Protein AF-V9HCI9-F1 (afdb_monomer)

Radius of gyration: 17.66 Å; Cα contacts (8 Å, |Δi|>4): 69; chains: 1; bounding box: 39×32×56 Å

Foldseek 3Di:
DVVVCVVVPDDDDDDDLVCLQPVCQVVCVVVVNDDDDDLDQQ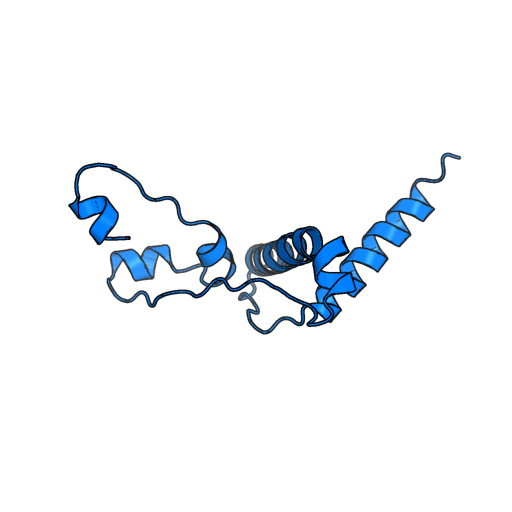DLPDPVCCVPCRVVLSVQLSVVSVVCVVVVHHGDPVDHSVVSVVVVCVVVVVVVVVPPDD

Secondary structure (DSSP, 8-state):
-HHHHHTTS-S-----GGGGT-TTHHHHHHTT-------PPP--S-HHHHHHHHHHHHHHHHHHHHHHHHTTPPP-TT--HHHHHHHHHHHHHHHHHHT---

Mean predicted aligned error: 5.25 Å

InterPro domains:
  IPR013785 Aldolase-type TIM barrel [G3DSA:3.20.20.70] (1-67)

Structure (mmCIF, N/CA/C/O backbone):
data_AF-V9HCI9-F1
#
_entry.id   AF-V9HCI9-F1
#
loop_
_atom_site.group_PDB
_atom_site.id
_atom_site.type_symbol
_atom_site.label_atom_id
_atom_site.label_alt_id
_atom_site.label_comp_id
_atom_site.label_asym_id
_atom_site.label_entity_id
_atom_site.label_seq_id
_atom_site.pdbx_PDB_ins_code
_atom_site.Cartn_x
_atom_site.Cartn_y
_atom_site.Cartn_z
_atom_site.occupancy
_atom_site.B_iso_or_equiv
_atom_site.auth_seq_id
_atom_site.auth_comp_id
_atom_site.auth_asym_id
_atom_site.auth_atom_id
_atom_site.pdbx_PDB_model_num
ATOM 1 N N . MET A 1 1 ? -11.222 7.111 12.583 1.00 81.06 1 MET A N 1
ATOM 2 C CA . MET A 1 1 ? -12.373 6.706 11.740 1.00 81.06 1 MET A CA 1
ATOM 3 C C . MET A 1 1 ? -13.656 6.894 12.519 1.00 81.06 1 MET A C 1
ATOM 5 O O . MET A 1 1 ? -14.516 7.622 12.050 1.00 81.06 1 MET A O 1
ATOM 9 N N . GLU A 1 2 ? -13.745 6.297 13.707 1.00 82.75 2 GLU A N 1
ATOM 10 C CA . GLU A 1 2 ? -14.876 6.462 14.629 1.00 82.75 2 GLU A CA 1
ATOM 11 C C . GLU A 1 2 ? -15.190 7.932 14.918 1.00 82.75 2 GLU A C 1
ATOM 13 O O . GLU A 1 2 ? -16.342 8.323 14.791 1.00 82.75 2 GLU A O 1
ATOM 18 N N . ASP A 1 3 ? -14.175 8.771 15.148 1.00 87.00 3 ASP A N 1
ATOM 19 C CA . ASP A 1 3 ? -14.370 10.220 15.340 1.00 87.00 3 ASP A CA 1
ATOM 20 C C . ASP A 1 3 ? -15.046 10.918 14.149 1.00 87.00 3 ASP A C 1
ATOM 22 O O . ASP A 1 3 ? -15.794 11.880 14.304 1.00 87.00 3 ASP A O 1
ATOM 26 N N . ALA A 1 4 ? -14.781 10.442 12.931 1.00 86.25 4 ALA A N 1
ATOM 27 C CA . ALA A 1 4 ? -15.354 11.028 11.726 1.00 86.25 4 ALA A CA 1
ATOM 28 C C . ALA A 1 4 ? -16.846 10.671 11.606 1.00 86.25 4 ALA A C 1
ATOM 30 O O . ALA A 1 4 ? -17.653 11.536 11.269 1.00 86.25 4 ALA A O 1
ATOM 31 N N . LEU A 1 5 ? -17.207 9.431 11.954 1.00 86.88 5 LEU A N 1
ATOM 32 C CA . LEU A 1 5 ? -18.594 8.959 12.009 1.00 86.88 5 LEU A CA 1
ATOM 33 C C . LEU A 1 5 ? -19.369 9.616 13.162 1.00 86.88 5 LEU A C 1
ATOM 35 O O . LEU A 1 5 ? -20.497 10.062 12.971 1.00 86.88 5 LEU A O 1
ATOM 39 N N . SER A 1 6 ? -18.758 9.740 14.344 1.00 88.94 6 SER A N 1
ATOM 40 C CA . SER A 1 6 ? -19.401 10.345 15.519 1.00 88.94 6 SER A CA 1
ATOM 41 C C . SER A 1 6 ? -19.680 11.839 15.345 1.00 88.94 6 SER A C 1
ATOM 43 O O . SER A 1 6 ? -20.586 12.371 15.982 1.00 88.94 6 SER A O 1
ATOM 45 N N . SER A 1 7 ? -18.955 12.510 14.442 1.00 91.12 7 SER A N 1
ATOM 46 C CA . SER A 1 7 ? -19.185 13.918 14.114 1.00 91.12 7 SER A CA 1
ATOM 47 C C . SER A 1 7 ? -20.521 14.192 13.404 1.00 91.12 7 SER A C 1
ATOM 49 O O . SER A 1 7 ? -20.925 15.349 13.326 1.00 91.12 7 SER A O 1
ATOM 51 N N . GLY A 1 8 ? -21.191 13.166 12.859 1.00 89.81 8 GLY A N 1
ATOM 52 C CA . GLY A 1 8 ? -22.475 13.294 12.158 1.00 89.81 8 GLY A CA 1
ATOM 53 C C . GLY A 1 8 ? -22.402 13.906 10.752 1.00 89.81 8 GLY A C 1
ATOM 54 O O . GLY A 1 8 ? -23.437 14.100 10.123 1.00 89.81 8 GLY A O 1
ATOM 55 N N . HIS A 1 9 ? -21.205 14.207 10.237 1.00 91.75 9 HIS A N 1
ATOM 56 C CA . HIS A 1 9 ? -21.027 14.805 8.904 1.00 91.75 9 HIS A CA 1
ATOM 57 C C . HIS A 1 9 ? -20.968 13.781 7.758 1.00 91.75 9 HIS A C 1
ATOM 59 O O . HIS A 1 9 ? -20.932 14.180 6.593 1.00 91.75 9 HIS A O 1
ATOM 65 N N . LEU A 1 10 ? -20.898 12.482 8.062 1.00 91.25 10 LEU A N 1
ATOM 66 C CA . LEU A 1 10 ? -20.815 11.404 7.075 1.00 91.25 10 LEU A CA 1
ATOM 67 C C . LEU A 1 10 ? -21.353 10.083 7.634 1.00 91.25 10 LEU A C 1
ATOM 69 O O . LEU A 1 10 ? -21.141 9.772 8.804 1.00 91.25 10 LEU A O 1
ATOM 73 N N . ASP A 1 11 ? -21.965 9.285 6.759 1.00 89.25 11 ASP A N 1
ATOM 74 C CA . ASP A 1 11 ? -22.554 7.984 7.112 1.00 89.25 11 ASP A CA 1
ATOM 75 C C . ASP A 1 11 ? -21.614 6.797 6.843 1.00 89.25 11 ASP A C 1
ATOM 77 O O . ASP A 1 11 ? -21.809 5.705 7.374 1.00 89.25 11 ASP A O 1
ATOM 81 N N . LEU A 1 12 ? -20.593 6.983 5.995 1.00 88.75 12 LEU A N 1
ATOM 82 C CA . LEU A 1 12 ? -19.710 5.904 5.556 1.00 88.75 12 LEU A CA 1
ATOM 83 C C . LEU A 1 12 ? -18.269 6.377 5.354 1.00 88.75 12 LEU A C 1
ATOM 85 O O . LEU A 1 12 ? -18.009 7.366 4.670 1.00 88.75 12 LEU A O 1
ATOM 89 N N . VAL A 1 13 ? -17.319 5.592 5.870 1.00 88.81 13 VAL A N 1
ATOM 90 C CA . VAL A 1 13 ? -15.888 5.734 5.580 1.00 88.81 13 VAL A CA 1
ATOM 91 C C . VAL A 1 13 ? -15.428 4.541 4.755 1.00 88.81 13 VAL A C 1
ATOM 93 O O . VAL A 1 13 ? -15.461 3.401 5.212 1.00 88.81 13 VAL A O 1
ATOM 96 N N . SER A 1 14 ? -14.963 4.804 3.536 1.00 86.50 14 SER A N 1
ATOM 97 C CA . SER A 1 14 ? -14.314 3.777 2.719 1.00 86.50 14 SER A CA 1
ATOM 98 C C . SER A 1 14 ? -12.863 3.591 3.151 1.00 86.50 14 SER A C 1
ATOM 100 O O . SER A 1 14 ? -12.138 4.560 3.378 1.00 86.50 14 SER A O 1
ATOM 102 N N . VAL A 1 15 ? -12.418 2.339 3.213 1.00 88.44 15 VAL A N 1
ATOM 103 C CA . VAL A 1 15 ? -11.035 1.976 3.533 1.00 88.44 15 VAL A CA 1
ATOM 104 C C . VAL A 1 15 ? -10.456 1.271 2.317 1.00 88.44 15 VAL A C 1
ATOM 106 O O . VAL A 1 15 ? -11.063 0.338 1.807 1.00 88.44 15 VAL A O 1
ATOM 109 N N . ALA A 1 16 ? -9.312 1.740 1.818 1.00 90.06 16 ALA A N 1
ATOM 110 C CA . ALA A 1 16 ? -8.678 1.180 0.624 1.00 90.06 16 ALA A CA 1
ATOM 111 C C . ALA A 1 16 ? -7.425 0.372 0.995 1.00 90.06 16 ALA A C 1
ATOM 113 O O . ALA A 1 16 ? -7.508 -0.811 1.310 1.00 90.06 16 ALA A O 1
ATOM 114 N N . ARG A 1 17 ? -6.254 1.022 1.016 1.00 93.38 17 ARG A N 1
ATOM 115 C CA . ARG A 1 17 ? -4.937 0.386 1.218 1.00 93.38 17 ARG A CA 1
ATOM 116 C C . ARG A 1 17 ? -4.840 -0.562 2.423 1.00 93.38 17 ARG A C 1
ATOM 118 O O . ARG A 1 17 ? -4.211 -1.605 2.256 1.00 93.38 17 ARG A O 1
ATOM 125 N N . PRO A 1 18 ? -5.457 -0.286 3.589 1.00 93.81 18 PRO A N 1
ATOM 126 C CA . PRO A 1 18 ? -5.416 -1.224 4.709 1.00 93.81 18 PRO A CA 1
ATOM 127 C C . PRO A 1 18 ? -5.933 -2.634 4.385 1.00 93.81 18 PRO A C 1
ATOM 129 O O . PRO A 1 18 ? -5.349 -3.596 4.871 1.00 93.81 18 PRO A O 1
ATOM 132 N N . PHE A 1 19 ? -6.931 -2.796 3.506 1.00 93.62 19 PHE A N 1
ATOM 133 C CA . PHE A 1 19 ? -7.423 -4.129 3.119 1.00 93.62 19 PHE A CA 1
ATOM 134 C C . PHE A 1 19 ? -6.415 -4.944 2.308 1.00 93.62 19 PHE A C 1
ATOM 136 O O . PHE A 1 19 ? -6.435 -6.171 2.351 1.00 93.62 19 PHE A O 1
ATOM 143 N N . ALA A 1 20 ? -5.498 -4.281 1.602 1.00 94.88 20 ALA A N 1
ATOM 144 C CA . ALA A 1 20 ? -4.414 -4.966 0.908 1.00 94.88 20 ALA A CA 1
ATOM 145 C C . ALA A 1 20 ? -3.336 -5.493 1.877 1.00 94.88 20 ALA A C 1
ATOM 147 O O . ALA A 1 20 ? -2.485 -6.272 1.465 1.00 94.88 20 ALA A O 1
ATOM 148 N N . LEU A 1 21 ? -3.350 -5.078 3.150 1.00 95.06 21 LEU A N 1
ATOM 149 C CA . LEU A 1 21 ? -2.401 -5.515 4.182 1.00 95.06 21 LEU A CA 1
ATOM 150 C C . LEU A 1 21 ? -3.049 -6.412 5.238 1.00 95.06 21 LEU A C 1
ATOM 152 O O . LEU A 1 21 ? -2.411 -7.340 5.729 1.00 95.06 21 LEU A O 1
ATOM 156 N N . VAL A 1 22 ? -4.307 -6.134 5.579 1.00 95.25 22 VAL A N 1
ATOM 157 C CA . VAL A 1 22 ? -5.097 -6.848 6.583 1.00 95.25 22 VAL A CA 1
ATOM 158 C C . VAL A 1 22 ? -6.439 -7.225 5.943 1.00 95.25 22 VAL A C 1
ATOM 160 O O . VAL A 1 22 ? -7.391 -6.449 6.005 1.00 95.25 22 VAL A O 1
ATOM 163 N N . PRO A 1 23 ? -6.542 -8.403 5.300 1.00 94.25 23 PRO A N 1
ATOM 164 C CA . PRO A 1 23 ? -7.764 -8.804 4.596 1.00 94.25 23 PRO A CA 1
ATOM 165 C C . PRO A 1 23 ? -8.968 -8.959 5.538 1.00 94.25 23 PRO A C 1
ATOM 167 O O . PRO A 1 23 ? -10.100 -8.685 5.157 1.00 94.25 23 PRO A O 1
ATOM 170 N N . ASP A 1 24 ? -8.705 -9.337 6.791 1.00 94.56 24 ASP A N 1
ATOM 171 C CA . ASP A 1 24 ? -9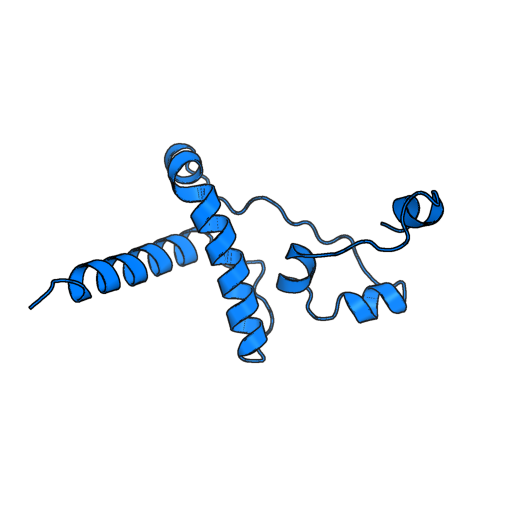.698 -9.540 7.854 1.00 94.56 24 ASP A CA 1
ATOM 172 C C . ASP A 1 24 ? -10.084 -8.240 8.597 1.00 94.56 24 ASP A C 1
ATOM 174 O O . ASP A 1 24 ? -10.757 -8.264 9.626 1.00 94.56 24 ASP A O 1
ATOM 178 N N . LEU A 1 25 ? -9.656 -7.074 8.096 1.00 93.94 25 LEU A N 1
ATOM 179 C CA . LEU A 1 25 ? -9.820 -5.798 8.797 1.00 93.94 25 LEU A CA 1
ATOM 180 C C . LEU A 1 25 ? -11.286 -5.476 9.118 1.00 93.94 25 LEU A C 1
ATOM 182 O O . LEU A 1 25 ? -11.563 -4.915 10.171 1.00 93.94 25 LEU A O 1
ATOM 186 N N . ALA A 1 26 ? -12.227 -5.856 8.250 1.00 91.31 26 ALA A N 1
ATOM 187 C CA . ALA A 1 26 ? -13.652 -5.626 8.484 1.00 91.31 26 ALA A CA 1
ATOM 188 C C . ALA A 1 26 ? -14.152 -6.338 9.753 1.00 91.31 26 ALA A C 1
ATOM 190 O O . ALA A 1 26 ? -14.826 -5.722 10.578 1.00 91.31 26 ALA A O 1
ATOM 191 N N . ASN A 1 27 ? -13.760 -7.600 9.947 1.00 94.44 27 ASN A N 1
ATOM 192 C CA . ASN A 1 27 ? -14.131 -8.369 11.133 1.00 94.44 27 ASN A CA 1
ATOM 193 C C . ASN A 1 27 ? -13.453 -7.802 12.386 1.00 94.44 27 ASN A C 1
ATOM 195 O O . ASN A 1 27 ? -14.074 -7.711 13.442 1.00 94.44 27 ASN A O 1
ATOM 199 N N . GLN A 1 28 ? -12.198 -7.359 12.275 1.00 94.62 28 GLN A N 1
ATOM 200 C CA . GLN A 1 28 ? -11.495 -6.711 13.387 1.00 94.62 28 GLN A CA 1
ATOM 201 C C . GLN A 1 28 ? -12.140 -5.381 13.793 1.00 94.62 28 GLN A C 1
ATOM 203 O O . GLN A 1 28 ? -12.238 -5.092 14.984 1.00 94.62 28 GLN A O 1
ATOM 208 N N . ILE A 1 29 ? -12.609 -4.584 12.826 1.00 91.50 29 ILE A N 1
ATOM 209 C CA . ILE A 1 29 ? -13.358 -3.349 13.094 1.00 91.50 29 ILE A CA 1
ATOM 210 C C . ILE A 1 29 ? -14.669 -3.683 13.805 1.00 91.50 29 ILE A C 1
ATOM 212 O O . ILE A 1 29 ? -14.951 -3.109 14.852 1.00 91.50 29 ILE A O 1
ATOM 216 N N . GLN A 1 30 ? -15.439 -4.644 13.287 1.00 90.81 30 GLN A N 1
ATOM 217 C CA . GLN A 1 30 ? -16.713 -5.048 13.888 1.00 90.81 30 GLN A CA 1
ATOM 218 C C . GLN A 1 30 ? -16.552 -5.549 15.331 1.00 90.81 30 GLN A C 1
ATOM 220 O O . GLN A 1 30 ? -17.389 -5.259 16.182 1.00 90.81 30 GLN A O 1
ATOM 225 N N . ASN A 1 31 ? -15.469 -6.275 15.610 1.00 94.50 31 ASN A N 1
ATOM 226 C CA . ASN A 1 31 ? -15.174 -6.816 16.935 1.00 94.50 31 ASN A CA 1
ATOM 227 C C . ASN A 1 31 ? -14.464 -5.814 17.863 1.00 94.50 31 ASN A C 1
ATOM 229 O O . ASN A 1 31 ? -14.178 -6.156 19.009 1.00 94.50 31 ASN A O 1
ATOM 233 N N . GLY A 1 32 ? -14.135 -4.606 17.387 1.00 91.25 32 GLY A N 1
ATOM 234 C CA . GLY A 1 32 ? -13.381 -3.610 18.155 1.00 91.25 32 GLY A CA 1
ATOM 235 C C . GLY A 1 32 ? -11.937 -4.024 18.475 1.00 91.25 32 GLY A C 1
ATOM 236 O O . GLY A 1 32 ? -11.346 -3.511 19.419 1.00 91.25 32 GLY A O 1
ATOM 237 N N . THR A 1 33 ? -11.365 -4.969 17.723 1.00 94.00 33 THR A N 1
ATOM 238 C CA . THR A 1 33 ? -10.013 -5.517 17.946 1.00 94.00 33 THR A CA 1
ATOM 239 C C . THR A 1 33 ? -8.974 -5.008 16.950 1.00 94.00 33 THR A C 1
ATOM 241 O O . THR A 1 33 ? -7.811 -5.414 17.011 1.00 94.00 33 THR A O 1
ATOM 244 N N . TYR A 1 34 ? -9.372 -4.138 16.018 1.00 91.50 34 TYR A N 1
ATOM 245 C CA . TYR A 1 34 ? -8.468 -3.608 15.004 1.00 91.50 34 TYR A CA 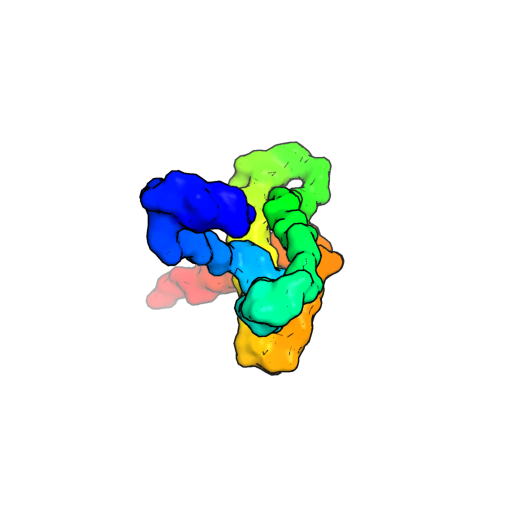1
ATOM 246 C C . TYR A 1 34 ? -7.339 -2.778 15.623 1.00 91.50 34 TYR A C 1
ATOM 248 O O . TYR A 1 34 ? -7.502 -2.086 16.627 1.00 91.50 34 TYR A O 1
ATOM 256 N N . GLN A 1 35 ? -6.182 -2.819 14.971 1.00 89.19 35 GLN A N 1
ATOM 257 C CA . GLN A 1 35 ? -5.077 -1.907 15.245 1.00 89.19 35 GLN A CA 1
ATOM 258 C C . GLN A 1 35 ? -4.906 -0.941 14.076 1.00 89.19 35 GLN A C 1
ATOM 260 O O . GLN A 1 35 ? -5.232 -1.262 12.931 1.00 89.19 35 GLN A O 1
ATOM 265 N N . THR A 1 36 ? -4.371 0.248 14.354 1.00 87.56 36 THR A N 1
ATOM 266 C CA . THR A 1 36 ? -4.060 1.232 13.315 1.00 87.56 36 THR A CA 1
ATOM 267 C C . THR A 1 36 ? -3.070 0.648 12.310 1.00 87.56 36 THR A C 1
ATOM 269 O O . THR A 1 36 ? -1.913 0.382 12.637 1.00 87.56 36 THR A O 1
ATOM 272 N N . VAL A 1 37 ? -3.517 0.486 11.065 1.00 89.00 37 VAL A N 1
ATOM 273 C CA . VAL A 1 37 ? -2.674 0.028 9.957 1.00 89.00 37 VAL A CA 1
ATOM 274 C C . VAL A 1 37 ? -1.982 1.235 9.334 1.00 89.00 37 VAL A C 1
ATOM 276 O O . VAL A 1 37 ? -2.631 2.087 8.728 1.00 89.00 37 VAL A O 1
ATOM 279 N N . GLN A 1 38 ? -0.660 1.304 9.467 1.00 87.94 38 GLN A N 1
ATOM 280 C CA . GLN A 1 38 ? 0.144 2.330 8.805 1.00 87.94 38 GLN A CA 1
ATOM 281 C C . GLN A 1 38 ? 0.336 1.958 7.332 1.00 87.94 38 GLN A C 1
ATOM 283 O O . GLN A 1 38 ? 0.771 0.852 7.009 1.00 87.94 38 GLN A O 1
ATOM 288 N N . THR A 1 39 ? -0.001 2.878 6.430 1.00 87.00 39 THR A N 1
ATOM 289 C CA . THR A 1 39 ? 0.160 2.703 4.978 1.00 87.00 39 THR A CA 1
ATOM 290 C C . THR A 1 39 ? 1.191 3.687 4.458 1.00 87.00 39 THR A C 1
ATOM 292 O O . THR A 1 39 ? 0.875 4.575 3.659 1.00 87.00 39 THR A O 1
ATOM 295 N N . ASP A 1 40 ? 2.411 3.550 4.968 1.00 86.69 40 ASP A N 1
ATOM 296 C CA . ASP A 1 40 ? 3.528 4.401 4.586 1.00 86.69 40 ASP A CA 1
ATOM 297 C C . 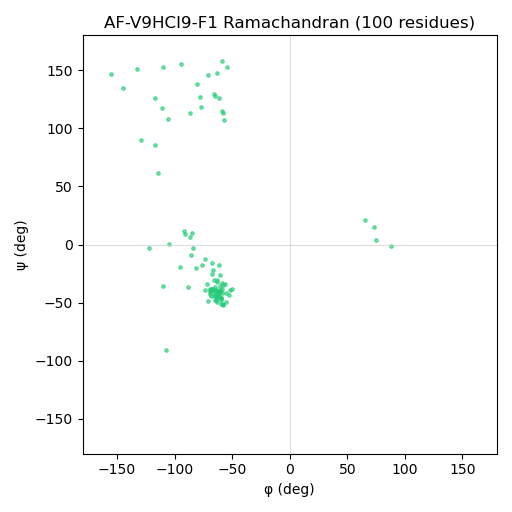ASP A 1 40 ? 3.804 4.323 3.087 1.00 86.69 40 ASP A C 1
ATOM 299 O O . ASP A 1 40 ? 3.446 3.369 2.382 1.00 86.69 40 ASP A O 1
ATOM 303 N N . ARG A 1 41 ? 4.466 5.366 2.590 1.00 89.94 41 ARG A N 1
ATOM 304 C CA . ARG A 1 41 ? 4.866 5.422 1.194 1.00 89.94 41 ARG A CA 1
ATOM 305 C C . ARG A 1 41 ? 5.876 4.316 0.908 1.00 89.94 41 ARG A C 1
ATOM 307 O O . ARG A 1 41 ? 6.914 4.227 1.559 1.00 89.94 41 ARG A O 1
ATOM 314 N N . ILE A 1 42 ? 5.611 3.516 -0.119 1.00 95.06 42 ILE A N 1
ATOM 315 C CA . ILE A 1 42 ? 6.554 2.490 -0.563 1.00 95.06 42 ILE A CA 1
ATOM 316 C C . ILE A 1 42 ? 7.671 3.162 -1.360 1.00 95.06 42 ILE A C 1
ATOM 318 O O . ILE A 1 42 ? 7.424 3.777 -2.398 1.00 95.06 42 ILE A O 1
ATOM 322 N N . GLN A 1 43 ? 8.904 3.050 -0.871 1.00 94.94 43 GLN A N 1
ATOM 323 C CA . GLN A 1 43 ? 10.063 3.739 -1.435 1.00 94.94 43 GLN A CA 1
ATOM 324 C C . GLN A 1 43 ? 11.249 2.796 -1.614 1.00 94.94 43 GLN A C 1
ATOM 326 O O . GLN A 1 43 ? 11.429 1.829 -0.874 1.00 94.94 43 GLN A O 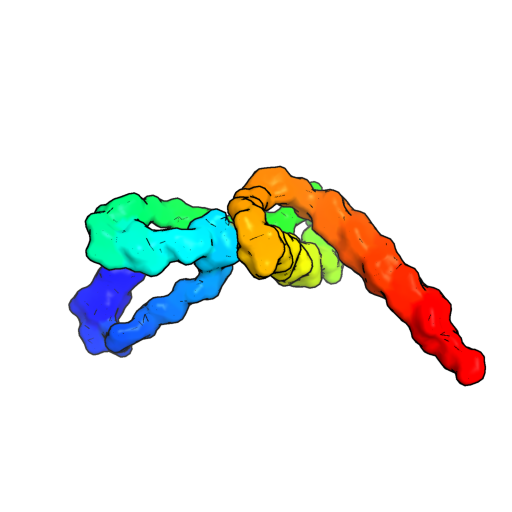1
ATOM 331 N N . THR A 1 44 ? 12.082 3.096 -2.607 1.00 94.81 44 THR A N 1
ATOM 332 C CA . THR A 1 44 ? 13.375 2.432 -2.814 1.00 94.81 44 THR A CA 1
ATOM 333 C C . THR A 1 44 ? 14.477 3.001 -1.924 1.00 94.81 44 THR A C 1
ATOM 335 O O . THR A 1 44 ? 15.495 2.334 -1.729 1.00 94.81 44 THR A O 1
ATOM 338 N N . GLY A 1 45 ? 14.285 4.223 -1.410 1.00 94.88 45 GLY A N 1
ATOM 339 C CA . GLY A 1 45 ? 15.284 4.984 -0.660 1.00 94.88 45 GLY A CA 1
ATOM 340 C C . GLY A 1 45 ? 16.194 5.836 -1.551 1.00 94.88 45 GLY A C 1
ATOM 341 O O . GLY A 1 45 ? 17.046 6.560 -1.041 1.00 94.88 45 GLY A O 1
ATOM 342 N N . VAL A 1 46 ? 16.026 5.786 -2.878 1.00 96.69 46 VAL A N 1
ATOM 343 C CA . VAL A 1 46 ? 16.798 6.589 -3.832 1.00 96.69 46 VAL A CA 1
ATOM 344 C C . VAL A 1 46 ? 15.913 7.703 -4.376 1.00 96.69 46 VAL A C 1
ATOM 346 O O . VAL A 1 46 ? 15.051 7.466 -5.221 1.00 96.69 46 VAL A O 1
ATOM 349 N N . ALA A 1 47 ? 16.176 8.944 -3.959 1.00 96.31 47 ALA A N 1
ATOM 350 C CA . ALA A 1 47 ? 15.325 10.103 -4.255 1.00 96.31 47 ALA A CA 1
ATOM 351 C C . ALA A 1 47 ? 14.990 10.276 -5.749 1.00 96.31 47 ALA A C 1
ATOM 353 O O . ALA A 1 47 ? 13.863 10.613 -6.106 1.00 96.31 47 ALA A O 1
ATOM 354 N N . LEU A 1 48 ? 15.955 10.025 -6.638 1.00 96.56 48 LEU A N 1
ATOM 355 C CA . LEU A 1 48 ? 15.761 10.125 -8.088 1.00 96.56 48 LEU A CA 1
ATOM 356 C C . LEU A 1 48 ? 14.793 9.059 -8.627 1.00 96.56 48 LEU A C 1
ATOM 358 O O . LEU A 1 48 ? 13.961 9.366 -9.482 1.00 96.56 48 LEU A O 1
ATOM 362 N N . VAL A 1 49 ? 14.892 7.830 -8.115 1.00 94.12 49 VAL A N 1
ATOM 363 C CA . VAL A 1 49 ? 14.005 6.714 -8.470 1.00 94.12 49 VAL A CA 1
ATOM 364 C C . VAL A 1 49 ? 12.622 6.955 -7.881 1.00 94.12 49 VAL A C 1
ATOM 366 O O . VAL A 1 49 ? 11.637 6.921 -8.614 1.00 94.12 49 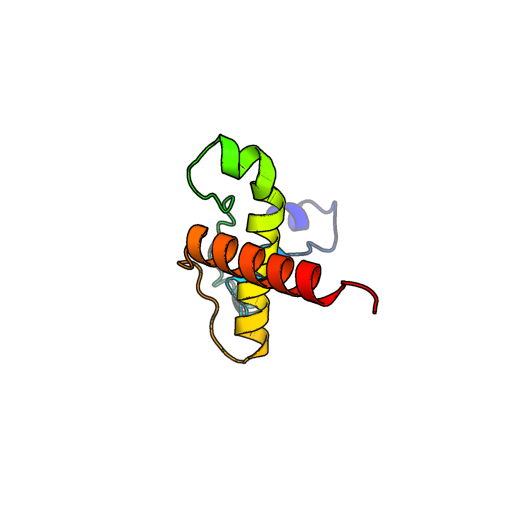VAL A O 1
ATOM 369 N N . ASP A 1 50 ? 12.543 7.308 -6.600 1.00 95.44 50 ASP A N 1
ATOM 370 C CA . ASP A 1 50 ? 11.276 7.565 -5.912 1.00 95.44 50 ASP A CA 1
ATOM 371 C C . ASP A 1 50 ? 10.523 8.757 -6.525 1.00 95.44 50 ASP A C 1
ATOM 373 O O . ASP A 1 50 ? 9.295 8.742 -6.610 1.00 95.44 50 ASP A O 1
ATOM 377 N N . LYS A 1 51 ? 11.237 9.765 -7.046 1.00 95.38 51 LYS A N 1
ATOM 378 C CA . LYS A 1 51 ? 10.630 10.890 -7.773 1.00 95.38 51 LYS A CA 1
ATOM 379 C C . LYS A 1 51 ? 10.058 10.480 -9.132 1.00 95.38 51 LYS A C 1
ATOM 381 O O . LYS A 1 51 ? 9.001 10.975 -9.508 1.00 95.38 51 LYS A O 1
ATOM 386 N N . LYS A 1 52 ? 10.759 9.629 -9.888 1.00 94.69 52 LYS A N 1
ATOM 387 C CA . LYS A 1 52 ? 10.386 9.281 -11.273 1.00 94.69 52 LYS A CA 1
ATOM 388 C C . LYS A 1 52 ? 9.429 8.094 -11.371 1.00 94.69 52 LYS A C 1
ATOM 390 O O . LYS A 1 52 ? 8.567 8.086 -12.239 1.00 94.69 52 LYS A O 1
ATOM 395 N N . ALA A 1 53 ? 9.595 7.100 -10.505 1.00 94.00 53 ALA A N 1
ATOM 396 C CA . ALA A 1 53 ? 8.885 5.826 -10.558 1.00 94.00 53 ALA A CA 1
ATOM 397 C C . ALA A 1 53 ? 8.085 5.523 -9.281 1.00 94.00 53 ALA A C 1
ATOM 399 O O . ALA A 1 53 ? 7.382 4.519 -9.243 1.00 94.00 53 ALA A O 1
ATOM 400 N N . GLY A 1 54 ? 8.146 6.371 -8.245 1.00 93.88 54 GLY A N 1
ATOM 401 C CA . GLY A 1 54 ? 7.556 6.075 -6.934 1.00 93.88 54 GLY A CA 1
ATOM 402 C C . GLY A 1 54 ? 6.050 5.809 -6.959 1.00 93.88 54 GLY A C 1
ATOM 403 O O . GLY A 1 54 ? 5.598 4.863 -6.328 1.00 93.88 54 GLY A O 1
ATOM 404 N N . ALA A 1 55 ? 5.271 6.576 -7.729 1.00 93.75 55 ALA A N 1
ATOM 405 C CA . ALA A 1 55 ? 3.822 6.359 -7.822 1.00 93.75 55 ALA A CA 1
ATOM 406 C C . ALA A 1 55 ? 3.477 4.990 -8.439 1.00 93.75 55 ALA A C 1
ATOM 408 O O . ALA A 1 55 ? 2.628 4.258 -7.935 1.00 93.75 55 ALA A O 1
ATOM 409 N N . MET A 1 56 ? 4.180 4.628 -9.514 1.00 94.75 56 MET A N 1
ATOM 410 C CA . MET A 1 56 ? 4.022 3.343 -10.191 1.00 94.75 56 MET A CA 1
ATOM 411 C C . MET A 1 56 ? 4.536 2.188 -9.318 1.00 94.75 56 MET A C 1
ATOM 413 O O . MET A 1 56 ? 3.892 1.143 -9.254 1.00 94.75 56 MET A O 1
ATOM 417 N N . LEU A 1 57 ? 5.638 2.378 -8.595 1.00 96.06 57 LEU A N 1
ATOM 418 C CA . LEU A 1 57 ? 6.146 1.416 -7.621 1.00 96.06 57 LEU A CA 1
ATOM 419 C C . LEU A 1 57 ? 5.131 1.146 -6.507 1.00 96.06 57 LEU A C 1
ATOM 421 O O . LEU A 1 57 ? 4.812 -0.008 -6.244 1.00 96.06 57 LEU A O 1
ATOM 425 N N . GLU A 1 58 ? 4.606 2.195 -5.879 1.00 95.31 58 GLU A N 1
ATOM 426 C CA . GLU A 1 58 ? 3.632 2.084 -4.794 1.00 95.31 58 GLU A CA 1
ATOM 427 C C . GLU A 1 58 ? 2.367 1.352 -5.258 1.00 95.31 58 GLU A C 1
ATOM 429 O O . GLU A 1 58 ? 1.930 0.400 -4.613 1.00 95.31 58 GLU A O 1
ATOM 434 N N . MET A 1 59 ? 1.837 1.715 -6.430 1.00 94.69 59 MET A N 1
ATOM 435 C CA . MET A 1 59 ? 0.690 1.039 -7.040 1.00 94.69 59 MET A CA 1
ATOM 436 C C . MET A 1 59 ? 0.956 -0.458 -7.275 1.00 94.69 59 MET A C 1
ATOM 438 O O . MET A 1 59 ? 0.176 -1.297 -6.828 1.00 94.69 59 MET A O 1
ATOM 442 N N . ASN A 1 60 ? 2.066 -0.814 -7.934 1.00 95.50 60 ASN A N 1
ATOM 443 C CA . ASN A 1 60 ? 2.404 -2.217 -8.216 1.00 95.50 60 ASN A CA 1
ATOM 444 C C . ASN A 1 60 ? 2.694 -3.024 -6.952 1.00 95.50 60 ASN A C 1
ATOM 446 O O . ASN A 1 60 ? 2.414 -4.223 -6.900 1.00 95.50 60 ASN A O 1
ATOM 450 N N . TRP A 1 61 ? 3.222 -2.377 -5.915 1.00 97.19 61 TRP A N 1
ATOM 451 C CA . TRP A 1 61 ? 3.465 -3.026 -4.638 1.00 97.19 61 TRP A CA 1
ATOM 452 C C . TRP A 1 61 ? 2.145 -3.445 -3.987 1.00 97.19 61 TRP A C 1
ATOM 454 O O . TRP A 1 61 ? 2.003 -4.612 -3.629 1.00 97.19 61 TRP A O 1
ATOM 464 N N . TYR A 1 62 ? 1.146 -2.555 -3.928 1.00 96.50 62 TYR A N 1
ATOM 465 C CA . TYR A 1 62 ? -0.181 -2.902 -3.403 1.00 96.50 62 TYR A CA 1
ATOM 466 C C . TYR A 1 62 ? -0.920 -3.909 -4.293 1.00 96.50 62 TYR A C 1
ATOM 468 O O . TYR A 1 62 ? -1.526 -4.838 -3.764 1.00 96.50 62 TYR A O 1
ATOM 476 N N . MET A 1 63 ? -0.812 -3.801 -5.622 1.00 95.31 63 MET A N 1
ATOM 477 C CA . MET A 1 63 ? -1.368 -4.816 -6.530 1.00 95.31 63 MET A CA 1
ATOM 478 C C . MET A 1 63 ? -0.741 -6.193 -6.305 1.00 95.31 63 MET A C 1
ATOM 480 O O . MET A 1 63 ? -1.446 -7.192 -6.352 1.00 95.31 63 MET A O 1
ATOM 484 N N . THR A 1 64 ? 0.554 -6.264 -5.980 1.00 96.31 64 THR A N 1
ATOM 485 C CA . THR A 1 64 ? 1.201 -7.538 -5.633 1.00 96.31 64 THR A CA 1
ATOM 486 C C . THR A 1 64 ? 0.617 -8.132 -4.3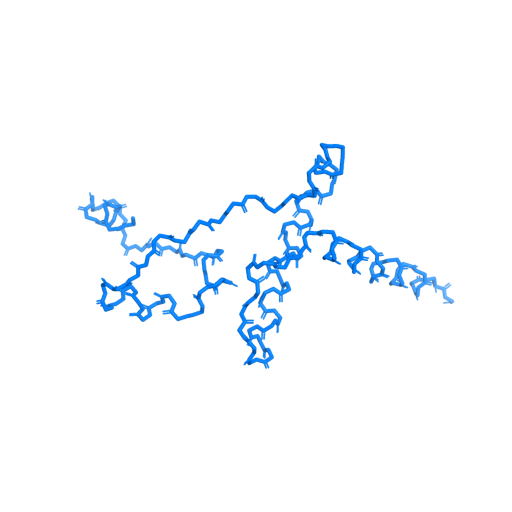49 1.00 96.31 64 THR A C 1
ATOM 488 O O . THR A 1 64 ? 0.445 -9.344 -4.268 1.00 96.31 64 THR A O 1
ATOM 491 N N . GLN A 1 65 ? 0.267 -7.307 -3.356 1.00 96.75 65 GLN A N 1
ATOM 492 C CA . GLN A 1 65 ? -0.431 -7.801 -2.163 1.00 96.75 65 GLN A CA 1
ATOM 493 C C . GLN A 1 65 ? -1.824 -8.336 -2.509 1.00 96.75 65 GLN A C 1
ATOM 495 O O . GLN A 1 65 ? -2.204 -9.408 -2.050 1.00 96.75 65 GLN A O 1
ATOM 500 N N . MET A 1 66 ? -2.562 -7.624 -3.363 1.00 96.12 66 MET A N 1
ATOM 501 C CA . MET A 1 66 ? -3.882 -8.056 -3.831 1.00 96.12 66 MET A CA 1
ATOM 502 C C . MET A 1 66 ? -3.812 -9.359 -4.637 1.00 96.12 66 MET A C 1
ATOM 504 O O . MET A 1 66 ? -4.658 -10.227 -4.451 1.00 96.12 66 MET A O 1
ATOM 508 N N . ASP A 1 67 ? -2.788 -9.534 -5.474 1.00 96.50 67 ASP A N 1
ATOM 509 C CA . ASP A 1 67 ? -2.538 -10.776 -6.214 1.00 96.50 67 ASP A CA 1
ATOM 510 C C . ASP A 1 67 ? -2.249 -11.953 -5.264 1.00 96.50 67 ASP A C 1
ATOM 512 O O . ASP A 1 67 ? -2.798 -13.042 -5.431 1.00 96.50 67 ASP A O 1
ATOM 516 N N . LEU A 1 68 ? -1.468 -11.731 -4.197 1.00 97.31 68 LEU A N 1
ATOM 517 C CA . LEU A 1 68 ? -1.269 -12.740 -3.148 1.00 97.31 68 LEU A CA 1
ATOM 518 C C . LEU A 1 68 ? -2.598 -13.135 -2.490 1.00 97.31 68 LEU A C 1
ATOM 520 O O . LEU A 1 68 ? -2.884 -14.329 -2.389 1.00 97.31 68 LEU A O 1
ATOM 524 N N . ILE A 1 69 ? -3.422 -12.154 -2.109 1.00 96.94 69 ILE A N 1
ATOM 525 C CA . ILE A 1 69 ? -4.750 -12.396 -1.522 1.00 96.94 69 ILE A CA 1
ATOM 526 C C . ILE A 1 69 ? -5.635 -13.186 -2.495 1.00 96.94 69 ILE A C 1
ATOM 528 O O . ILE A 1 69 ? -6.250 -14.174 -2.098 1.00 96.94 69 ILE A O 1
ATOM 532 N N . GLY A 1 70 ? -5.663 -12.803 -3.776 1.00 96.62 70 GLY A N 1
ATOM 533 C CA . GLY A 1 70 ? -6.433 -13.490 -4.818 1.00 96.62 70 GLY A CA 1
ATOM 534 C C . GLY A 1 70 ? -6.014 -14.949 -5.028 1.00 96.62 70 GLY A C 1
ATOM 535 O O . GLY A 1 70 ? -6.834 -15.782 -5.401 1.00 96.62 70 GLY A O 1
ATOM 536 N N . GLN A 1 71 ? -4.760 -15.285 -4.719 1.00 97.38 71 GLN A N 1
ATOM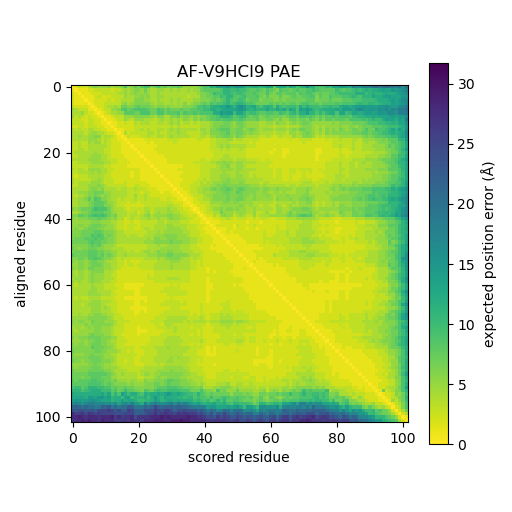 537 C CA . GLN A 1 71 ? -4.235 -16.655 -4.725 1.00 97.38 71 GLN A CA 1
ATOM 538 C C . GLN A 1 71 ? -4.467 -17.410 -3.400 1.00 97.38 71 GLN A C 1
ATOM 540 O O . GLN A 1 71 ? -3.927 -18.502 -3.219 1.00 97.38 71 GLN A O 1
ATOM 545 N N . GLY A 1 72 ? -5.211 -16.837 -2.449 1.00 96.56 72 GLY A N 1
ATOM 546 C CA . GLY A 1 72 ? -5.434 -17.411 -1.118 1.00 96.56 72 GLY A CA 1
ATOM 547 C C . GLY A 1 72 ? -4.219 -17.326 -0.187 1.00 96.56 72 GLY A C 1
ATOM 548 O O . GLY A 1 72 ? -4.170 -18.019 0.829 1.00 96.56 72 GLY A O 1
ATOM 549 N N . LYS A 1 73 ? -3.215 -16.508 -0.525 1.00 96.94 73 LYS A N 1
ATOM 550 C CA . LYS A 1 73 ? -2.019 -16.288 0.298 1.00 96.94 73 LYS A CA 1
ATOM 551 C C . LYS A 1 73 ? -2.206 -15.062 1.184 1.00 96.94 73 LYS A C 1
ATOM 553 O O . LYS A 1 73 ? -2.942 -14.136 0.859 1.00 96.94 73 LYS A O 1
ATOM 558 N N . GLN A 1 74 ? -1.477 -15.035 2.295 1.00 96.62 74 GLN A N 1
ATOM 559 C CA . GLN A 1 74 ? -1.415 -13.848 3.142 1.00 96.62 74 GLN A CA 1
ATOM 560 C C . GLN A 1 74 ? -0.614 -12.730 2.454 1.00 96.62 74 GLN A C 1
ATOM 562 O O . GLN A 1 74 ? 0.378 -13.029 1.772 1.00 96.62 74 GLN A O 1
ATOM 567 N N . PRO A 1 75 ? -0.984 -11.452 2.656 1.00 96.38 75 PRO A N 1
ATOM 568 C CA . PRO A 1 75 ? -0.146 -10.330 2.263 1.00 96.38 75 PRO A CA 1
ATOM 569 C C . PRO A 1 75 ? 1.254 -10.436 2.868 1.00 96.38 75 PRO A C 1
ATOM 571 O O . PRO A 1 75 ? 1.462 -10.980 3.954 1.00 96.38 75 PRO A O 1
ATOM 574 N N . ASN A 1 76 ? 2.227 -9.850 2.185 1.00 95.94 76 ASN A N 1
ATOM 575 C CA . ASN A 1 76 ? 3.591 -9.688 2.654 1.00 95.94 76 ASN A CA 1
ATOM 576 C C . ASN A 1 76 ? 3.941 -8.195 2.792 1.00 95.94 76 ASN A C 1
ATOM 578 O O . ASN A 1 76 ? 4.556 -7.620 1.887 1.00 95.94 76 ASN A O 1
ATOM 582 N N . PRO A 1 77 ? 3.627 -7.561 3.939 1.00 92.94 77 PRO A N 1
ATOM 583 C CA . PRO A 1 77 ? 3.967 -6.161 4.194 1.00 92.94 77 PRO A CA 1
ATOM 584 C C . PRO A 1 77 ? 5.474 -5.867 4.188 1.00 92.94 77 PRO A C 1
ATOM 586 O O . PRO A 1 77 ? 5.884 -4.723 4.037 1.00 92.94 77 PRO A O 1
ATOM 589 N N . LYS A 1 78 ? 6.318 -6.899 4.326 1.00 93.44 78 LYS A N 1
ATOM 590 C CA . LYS A 1 78 ? 7.786 -6.792 4.287 1.00 93.44 78 LYS A CA 1
ATOM 591 C C . LYS A 1 78 ? 8.352 -6.995 2.878 1.00 93.44 78 LYS A C 1
ATOM 593 O O . LYS A 1 78 ? 9.559 -7.180 2.708 1.00 93.44 78 LYS A O 1
ATOM 598 N N . LEU A 1 79 ? 7.495 -7.005 1.855 1.00 94.50 79 LEU A N 1
ATOM 599 C CA . LEU A 1 79 ? 7.921 -7.154 0.474 1.00 94.50 79 LEU A CA 1
ATOM 600 C C . LEU A 1 79 ? 8.829 -5.986 0.074 1.00 94.50 79 LEU A C 1
ATOM 602 O O . LEU A 1 79 ? 8.475 -4.817 0.196 1.00 94.50 79 LEU A O 1
ATOM 606 N N . SER A 1 80 ? 10.012 -6.312 -0.437 1.00 96.12 80 SER A N 1
ATOM 607 C CA . SER A 1 80 ? 10.991 -5.306 -0.844 1.00 96.12 80 SER A CA 1
ATOM 608 C C . SER A 1 80 ? 10.492 -4.483 -2.034 1.00 96.12 80 SER A C 1
ATOM 610 O O . SER A 1 80 ? 10.144 -5.036 -3.080 1.00 96.12 80 SER A O 1
ATOM 612 N N . ALA A 1 81 ? 10.558 -3.158 -1.900 1.00 95.25 81 ALA A 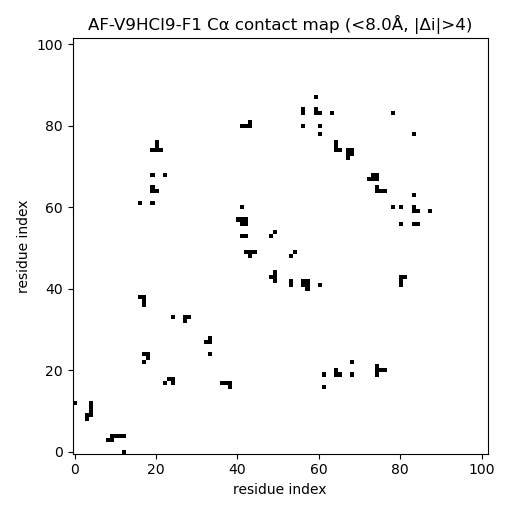N 1
ATOM 613 C CA . ALA A 1 81 ? 10.270 -2.209 -2.971 1.00 95.25 81 ALA A CA 1
ATOM 614 C C . ALA A 1 81 ? 11.130 -2.463 -4.226 1.00 95.25 81 ALA A C 1
ATOM 616 O O . ALA A 1 81 ? 10.616 -2.485 -5.341 1.00 95.25 81 ALA A O 1
ATOM 617 N N . TRP A 1 82 ? 12.421 -2.761 -4.049 1.00 96.44 82 TRP A N 1
ATOM 618 C CA . TRP A 1 82 ? 13.330 -3.085 -5.154 1.00 96.44 82 TRP A CA 1
ATOM 619 C C . TRP A 1 82 ? 12.910 -4.336 -5.925 1.00 96.44 82 TRP A C 1
ATOM 621 O O . TRP A 1 82 ? 12.978 -4.347 -7.153 1.00 96.44 82 TRP A O 1
ATOM 631 N N . LYS A 1 83 ? 12.433 -5.376 -5.227 1.00 96.00 83 LYS A N 1
ATOM 632 C CA . LYS A 1 83 ? 11.946 -6.601 -5.882 1.00 96.00 83 LYS A CA 1
ATOM 633 C C . LYS A 1 83 ? 10.740 -6.310 -6.773 1.00 96.00 83 LYS A C 1
ATOM 635 O O . LYS A 1 83 ? 10.701 -6.782 -7.906 1.00 96.00 83 LYS A O 1
ATOM 640 N N . VAL A 1 84 ? 9.791 -5.512 -6.284 1.00 95.69 84 VAL A N 1
ATOM 641 C CA . VAL A 1 84 ? 8.606 -5.112 -7.060 1.00 95.69 84 VAL A CA 1
ATOM 642 C C . VAL A 1 84 ? 8.995 -4.231 -8.244 1.00 95.69 84 VAL A C 1
ATOM 644 O O . VAL A 1 84 ? 8.528 -4.472 -9.356 1.00 95.69 84 VAL A O 1
ATOM 647 N N . LEU A 1 85 ? 9.884 -3.255 -8.039 1.00 95.00 85 LEU A N 1
ATOM 648 C CA . LEU A 1 85 ? 10.347 -2.374 -9.109 1.00 95.00 85 LEU A CA 1
ATOM 649 C C . LEU A 1 85 ? 10.989 -3.173 -10.249 1.00 95.00 85 LEU A C 1
ATOM 651 O O . LEU A 1 85 ? 10.596 -3.019 -11.402 1.00 95.00 85 LEU A O 1
ATOM 655 N N . LEU A 1 86 ? 11.934 -4.061 -9.925 1.00 95.00 86 LEU A N 1
ATOM 656 C CA . LEU A 1 86 ? 12.626 -4.892 -10.913 1.00 95.00 86 LEU A CA 1
ATOM 657 C C . LEU A 1 86 ? 11.667 -5.835 -11.642 1.00 95.00 86 LEU A C 1
ATOM 659 O O . LEU A 1 86 ? 11.723 -5.917 -12.867 1.00 95.00 86 LEU A O 1
ATOM 663 N N . LYS A 1 87 ? 10.762 -6.502 -10.908 1.00 93.44 87 LYS A N 1
ATOM 664 C CA . LYS A 1 87 ? 9.720 -7.353 -11.502 1.00 93.44 87 LYS A CA 1
ATOM 665 C C . LYS A 1 87 ? 8.903 -6.563 -12.520 1.00 93.44 87 LYS A C 1
ATOM 667 O O . LYS A 1 87 ? 8.759 -6.992 -13.659 1.00 93.44 87 LYS A O 1
ATOM 672 N N . THR A 1 88 ? 8.442 -5.379 -12.131 1.00 91.88 88 THR A N 1
ATOM 673 C CA . THR A 1 88 ? 7.564 -4.594 -12.995 1.00 91.88 88 THR A CA 1
ATOM 674 C C . THR A 1 88 ? 8.296 -4.049 -14.224 1.00 91.88 88 THR A C 1
ATOM 676 O O . THR A 1 88 ? 7.751 -4.056 -15.325 1.00 91.88 88 THR A O 1
ATOM 679 N N . LEU A 1 89 ? 9.551 -3.609 -14.075 1.00 92.06 89 LEU A N 1
ATOM 680 C CA . LEU A 1 89 ? 10.380 -3.199 -15.214 1.00 92.06 89 LEU A CA 1
ATOM 681 C C . LEU A 1 89 ? 10.601 -4.355 -16.198 1.00 92.06 89 LEU A C 1
ATOM 683 O O . LEU A 1 89 ? 10.563 -4.147 -17.408 1.00 92.06 89 LEU A O 1
ATOM 687 N N . TRP A 1 90 ? 10.796 -5.571 -15.688 1.00 92.38 90 TRP A N 1
ATOM 688 C CA . TRP A 1 90 ? 10.988 -6.766 -16.504 1.00 92.38 90 TRP A CA 1
ATOM 689 C C . TRP A 1 90 ? 9.719 -7.169 -17.263 1.00 92.38 90 TRP A C 1
ATOM 691 O O . TRP A 1 90 ? 9.781 -7.472 -18.454 1.00 92.38 90 TRP A O 1
ATOM 701 N N . GLU A 1 91 ? 8.566 -7.150 -16.597 1.00 89.25 91 GLU A N 1
ATOM 702 C CA . GLU A 1 91 ? 7.264 -7.460 -17.200 1.00 89.25 91 GLU A CA 1
ATOM 703 C C . GLU A 1 91 ? 6.892 -6.443 -18.284 1.00 89.25 91 GLU A C 1
ATOM 705 O O . GLU A 1 91 ? 6.590 -6.828 -19.416 1.00 89.25 91 GLU A O 1
ATOM 710 N N . ASN A 1 92 ? 7.026 -5.150 -17.985 1.00 87.19 92 ASN A N 1
ATOM 711 C CA . ASN A 1 92 ? 6.761 -4.085 -18.951 1.00 87.19 92 ASN A CA 1
ATOM 712 C C . ASN A 1 92 ? 7.770 -4.089 -20.108 1.00 87.19 92 ASN A C 1
ATOM 714 O O . ASN A 1 92 ? 7.389 -3.873 -21.257 1.00 87.19 92 ASN A O 1
ATOM 718 N N . GLY A 1 93 ? 9.048 -4.369 -19.832 1.00 88.00 93 GLY A N 1
ATOM 719 C CA . GLY A 1 93 ? 10.083 -4.490 -20.859 1.00 88.00 93 GLY A CA 1
ATOM 720 C C . GLY A 1 93 ? 9.805 -5.643 -21.825 1.00 88.00 93 GLY A C 1
ATOM 721 O O . GLY A 1 93 ? 9.854 -5.456 -23.040 1.00 88.00 93 GLY A O 1
ATOM 722 N N . LYS A 1 94 ? 9.431 -6.820 -21.304 1.00 87.62 94 LYS A N 1
ATOM 723 C CA . LYS A 1 94 ? 9.005 -7.967 -22.122 1.00 87.62 94 LYS A CA 1
ATOM 724 C C . LYS A 1 94 ? 7.790 -7.641 -22.984 1.00 87.62 94 LYS A C 1
ATOM 726 O O . LYS A 1 94 ? 7.797 -7.952 -24.172 1.00 87.62 94 LYS A O 1
ATOM 731 N N . ALA A 1 95 ? 6.772 -7.006 -22.405 1.00 81.69 95 ALA A N 1
ATOM 732 C CA . ALA A 1 95 ? 5.581 -6.599 -23.142 1.00 81.69 95 ALA A CA 1
ATOM 733 C C . ALA A 1 95 ? 5.923 -5.607 -24.267 1.00 81.69 95 ALA A C 1
ATOM 735 O O . ALA A 1 95 ? 5.450 -5.765 -25.391 1.00 81.69 95 ALA A O 1
ATOM 736 N N . GLY A 1 96 ? 6.807 -4.641 -24.001 1.00 83.00 96 GLY A N 1
ATOM 737 C CA . GLY A 1 96 ? 7.281 -3.682 -25.001 1.00 83.00 96 GLY A CA 1
ATOM 738 C C . GLY A 1 96 ? 8.000 -4.343 -26.181 1.00 83.00 96 GLY A C 1
ATOM 739 O O . GLY A 1 96 ? 7.748 -3.980 -27.325 1.00 83.00 96 GLY A O 1
ATOM 740 N N . LEU A 1 97 ? 8.830 -5.359 -25.922 1.00 81.62 97 LEU A N 1
ATOM 741 C CA . LEU A 1 97 ? 9.508 -6.133 -26.972 1.00 81.62 97 LEU A CA 1
ATOM 742 C C . LEU A 1 97 ? 8.547 -7.060 -27.735 1.00 81.62 97 LEU A C 1
ATOM 744 O O . LEU A 1 97 ? 8.701 -7.250 -28.937 1.00 81.62 97 LEU A O 1
ATOM 748 N N . SER A 1 98 ? 7.535 -7.605 -27.055 1.00 74.69 98 SER A N 1
ATOM 749 C CA . SER A 1 98 ? 6.513 -8.474 -27.653 1.00 74.69 98 SER A CA 1
ATOM 750 C C . SER A 1 98 ? 5.467 -7.719 -28.481 1.00 74.69 98 SER A C 1
ATOM 752 O O . SER A 1 98 ? 4.758 -8.344 -29.263 1.00 74.69 98 SER A O 1
ATOM 754 N N . THR A 1 99 ? 5.344 -6.400 -28.306 1.00 64.56 99 THR A N 1
ATOM 755 C CA . THR A 1 99 ? 4.382 -5.550 -29.036 1.00 64.56 99 THR A CA 1
ATOM 756 C C . THR A 1 99 ? 4.986 -4.981 -30.329 1.00 64.56 99 THR A C 1
ATOM 758 O O . THR A 1 99 ? 4.380 -4.137 -30.990 1.00 64.56 99 THR A O 1
ATOM 761 N N . GLY A 1 100 ? 6.175 -5.450 -30.734 1.00 61.09 100 GLY A N 1
ATOM 762 C CA . GLY A 1 100 ? 6.673 -5.238 -32.088 1.00 61.09 100 GLY A CA 1
ATOM 763 C C . GLY A 1 100 ? 5.660 -5.803 -33.079 1.00 61.09 100 GLY A C 1
ATOM 764 O O . GLY A 1 100 ? 5.498 -7.016 -33.170 1.00 61.09 100 GLY A O 1
ATOM 765 N N . ARG A 1 101 ? 4.933 -4.920 -33.770 1.00 59.44 101 ARG A N 1
ATOM 766 C CA . ARG A 1 101 ? 4.017 -5.304 -34.847 1.00 59.44 101 ARG A CA 1
ATOM 767 C C . ARG A 1 101 ? 4.839 -6.058 -35.897 1.00 59.44 101 ARG A C 1
ATOM 769 O O . ARG A 1 101 ? 5.728 -5.456 -36.497 1.00 59.44 101 ARG A O 1
ATOM 776 N N . ALA A 1 102 ? 4.568 -7.350 -36.058 1.00 49.66 102 ALA A N 1
ATOM 777 C CA . ALA A 1 102 ? 4.794 -8.044 -37.321 1.00 49.66 102 ALA A CA 1
ATOM 778 C C . ALA A 1 102 ? 3.661 -7.679 -38.289 1.00 49.66 102 ALA A C 1
ATOM 780 O O . ALA A 1 102 ? 2.526 -7.455 -37.797 1.00 49.66 102 ALA A O 1
#

Sequence (102 aa):
MEDALSSGHLDLVSVARPFALVPDLANQIQNGTYQTVQTDRIQTGVALVDKKAGAMLEMNWYMTQMDLIGQGKQPNPKLSAWKVLLKTLWENGKAGLSTGRA

Solvent-accessible surface area (backbone atoms only — not comparable to full-atom values): 6294 Å² total; per-residue (Å²): 108,67,69,55,46,73,67,70,83,46,95,77,85,89,82,60,73,58,49,43,66,37,78,63,46,66,60,25,54,75,70,70,68,58,73,91,75,84,82,71,84,58,58,74,84,44,71,72,54,39,71,75,44,22,71,63,42,35,52,52,47,48,49,51,23,44,52,31,42,75,71,76,40,76,46,60,91,84,62,55,47,61,59,48,44,53,51,50,53,51,54,53,49,51,51,60,63,68,62,60,83,126

pLDDT: mean 91.07, std 7.89, range [49.66, 97.38]

Nearest PDB structures (foldseek):
  7dbh-assembly1_E  TM=2.972E-01  e=4.793E+00  Mus musculus

Organism: NCBI:txid641147